Protein AF-A0A063BHC6-F1 (afdb_monomer_lite)

Structure (mmCIF, N/CA/C/O backbone):
data_AF-A0A063BHC6-F1
#
_entry.id   AF-A0A063BHC6-F1
#
loop_
_atom_site.group_PDB
_atom_site.id
_atom_site.type_symbol
_atom_site.label_atom_id
_atom_site.label_alt_id
_atom_site.label_comp_id
_atom_site.label_asym_id
_atom_site.label_entity_id
_atom_site.label_seq_id
_atom_site.pdbx_PDB_ins_code
_atom_site.Cartn_x
_atom_site.Cartn_y
_atom_site.Cartn_z
_atom_site.occupancy
_atom_site.B_iso_or_equiv
_atom_site.auth_seq_id
_atom_site.auth_comp_id
_atom_site.auth_asym_id
_atom_site.auth_atom_id
_atom_site.pdbx_PDB_model_num
ATOM 1 N N . MET A 1 1 ? -4.105 3.267 21.101 1.00 66.06 1 MET A N 1
ATOM 2 C CA . MET A 1 1 ? -4.344 4.598 20.502 1.00 66.06 1 MET A CA 1
ATOM 3 C C . MET A 1 1 ? -5.768 4.580 19.977 1.00 66.06 1 MET A C 1
ATOM 5 O O . MET A 1 1 ? -6.133 3.551 19.420 1.00 66.06 1 MET A O 1
ATOM 9 N N . PRO A 1 2 ? -6.587 5.612 20.229 1.00 85.50 2 PRO A N 1
ATOM 10 C CA . PRO A 1 2 ? -7.982 5.602 19.798 1.00 85.50 2 PRO A CA 1
ATOM 11 C C . PRO A 1 2 ? -8.083 5.550 18.269 1.00 85.50 2 PRO A C 1
ATOM 13 O O . PRO A 1 2 ? -7.236 6.109 17.567 1.00 85.50 2 PRO A O 1
ATOM 16 N N . ARG A 1 3 ? -9.119 4.875 17.765 1.00 93.19 3 ARG A N 1
ATOM 17 C CA . ARG A 1 3 ? -9.438 4.828 16.336 1.00 93.19 3 ARG A CA 1
ATOM 18 C C . ARG A 1 3 ? -9.801 6.244 15.842 1.00 93.19 3 ARG A C 1
ATOM 20 O O . ARG A 1 3 ? -10.621 6.899 16.487 1.00 93.19 3 ARG A O 1
ATOM 27 N N . PRO A 1 4 ? -9.226 6.736 14.727 1.00 95.25 4 PRO A N 1
ATOM 28 C CA . PRO A 1 4 ? -9.598 8.036 14.168 1.00 95.25 4 PRO A CA 1
ATOM 29 C C . PRO A 1 4 ? -11.058 8.078 13.696 1.00 95.25 4 PRO A C 1
ATOM 31 O O . PRO A 1 4 ? -11.616 7.064 13.263 1.00 95.25 4 PRO A O 1
ATOM 34 N N . ALA A 1 5 ? -11.668 9.267 13.730 1.00 96.06 5 ALA A N 1
ATOM 35 C CA . ALA A 1 5 ? -13.081 9.468 13.399 1.00 96.06 5 ALA A CA 1
ATOM 36 C C . ALA A 1 5 ? -13.429 9.047 11.961 1.00 96.06 5 ALA A C 1
ATOM 38 O O . ALA A 1 5 ? -14.542 8.601 11.691 1.00 96.06 5 ALA A O 1
ATOM 39 N N . GLU A 1 6 ? -12.479 9.141 11.035 1.00 95.75 6 GLU A N 1
ATOM 40 C CA . GLU A 1 6 ? -12.645 8.728 9.645 1.00 95.75 6 GLU A CA 1
ATOM 41 C C . GLU A 1 6 ? -12.930 7.227 9.532 1.00 95.75 6 GLU A C 1
ATOM 43 O O . GLU A 1 6 ? -13.783 6.828 8.743 1.00 95.75 6 GLU A O 1
ATOM 48 N N . TYR A 1 7 ? -12.274 6.394 10.346 1.00 96.50 7 TYR A N 1
ATOM 49 C CA . TYR A 1 7 ? -12.531 4.952 10.375 1.00 96.50 7 TYR A CA 1
ATOM 50 C C . TYR A 1 7 ? -13.864 4.635 11.060 1.00 96.50 7 TYR A C 1
ATOM 52 O O . TYR A 1 7 ? -14.614 3.796 10.569 1.00 96.50 7 TYR A O 1
ATOM 60 N N . GLU A 1 8 ? -14.204 5.348 12.139 1.00 96.25 8 GLU A N 1
ATOM 61 C CA . GLU A 1 8 ? -15.521 5.241 12.786 1.00 96.25 8 GLU A CA 1
ATOM 62 C C . GLU A 1 8 ? -16.663 5.576 11.818 1.00 96.25 8 GLU A C 1
ATOM 64 O O . GLU A 1 8 ? -17.681 4.886 11.768 1.00 96.25 8 GLU A O 1
ATOM 69 N N . ASN A 1 9 ? -16.493 6.607 10.992 1.00 95.69 9 ASN A N 1
ATOM 70 C CA . ASN A 1 9 ? -17.481 6.976 9.985 1.00 95.69 9 ASN A CA 1
ATOM 71 C C . ASN A 1 9 ? -17.637 5.890 8.912 1.00 95.69 9 ASN A C 1
ATOM 73 O O . ASN A 1 9 ? -18.765 5.593 8.522 1.00 95.69 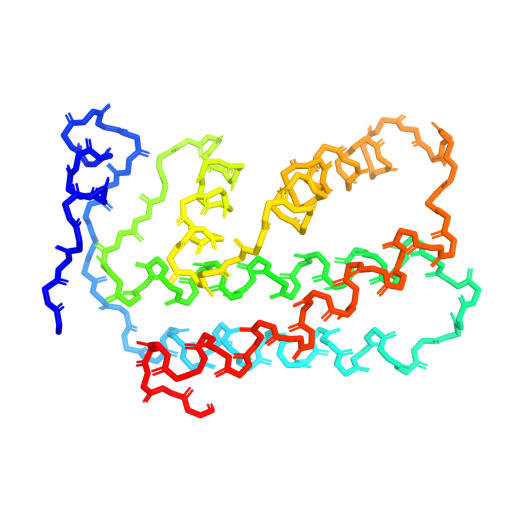9 ASN A O 1
ATOM 77 N N . LEU A 1 10 ? -16.541 5.249 8.489 1.00 95.38 10 LEU A N 1
ATOM 78 C CA . LEU A 1 10 ? -16.589 4.114 7.558 1.00 95.38 10 LEU A CA 1
ATOM 79 C C . LEU A 1 10 ? -17.258 2.873 8.166 1.00 95.38 10 LEU A C 1
ATOM 81 O O . LEU A 1 10 ? -17.909 2.120 7.444 1.00 95.38 10 LEU A O 1
ATOM 85 N N . ILE A 1 11 ? -17.157 2.671 9.482 1.00 95.25 11 ILE A N 1
ATOM 86 C CA . ILE A 1 11 ? -17.921 1.630 10.186 1.00 95.25 11 ILE A CA 1
ATOM 87 C C . ILE A 1 11 ? -19.416 1.979 10.194 1.00 95.25 11 ILE A C 1
ATOM 89 O O . ILE A 1 11 ? -20.250 1.135 9.862 1.00 95.25 11 ILE A O 1
ATOM 93 N N . LYS A 1 12 ? -19.776 3.229 10.517 1.00 95.06 12 LYS A N 1
ATOM 94 C CA . LYS A 1 12 ? -21.180 3.688 10.553 1.00 95.06 12 LYS A CA 1
ATOM 95 C C . LYS A 1 12 ? -21.880 3.535 9.205 1.00 9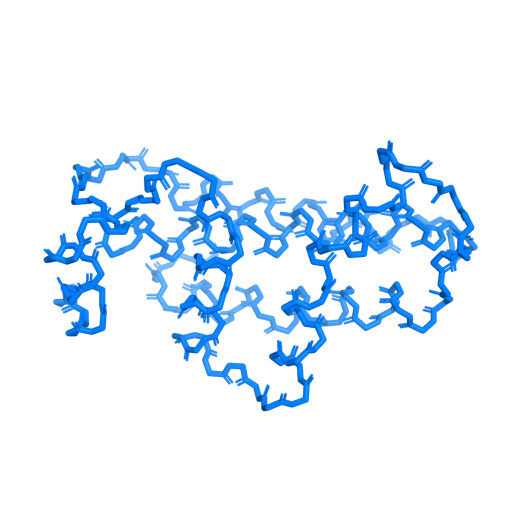5.06 12 LYS A C 1
ATOM 97 O O . LYS A 1 12 ? -23.043 3.138 9.163 1.00 95.06 12 LYS A O 1
ATOM 102 N N . THR A 1 13 ? -21.177 3.808 8.107 1.00 93.56 13 THR A N 1
ATOM 103 C CA . THR A 1 13 ? -21.699 3.624 6.742 1.00 93.56 13 THR A CA 1
ATOM 104 C C . THR A 1 13 ? -21.594 2.184 6.240 1.00 93.56 13 THR A C 1
ATOM 106 O O . THR A 1 13 ? -21.960 1.912 5.100 1.00 93.56 13 THR A O 1
ATOM 109 N N . LYS A 1 14 ? -21.144 1.248 7.090 1.00 92.62 14 LYS A N 1
ATOM 110 C CA . LYS A 1 14 ? -20.960 -0.180 6.791 1.00 92.62 14 LYS A CA 1
ATOM 111 C C . LYS A 1 14 ? -19.942 -0.464 5.683 1.00 92.62 14 LYS A C 1
ATOM 113 O O . LYS A 1 14 ? -19.938 -1.566 5.144 1.00 92.62 14 LYS A O 1
ATOM 118 N N . ALA A 1 15 ? -19.076 0.494 5.361 1.00 93.50 15 ALA A N 1
ATOM 119 C CA . ALA A 1 15 ? -17.982 0.279 4.424 1.00 93.50 15 ALA A CA 1
ATOM 120 C C . ALA A 1 15 ? -16.866 -0.563 5.066 1.00 93.50 15 ALA A C 1
ATOM 122 O O . ALA A 1 15 ? -16.313 -1.462 4.432 1.00 93.50 15 ALA A O 1
ATOM 123 N N . PHE A 1 16 ? -16.572 -0.299 6.343 1.00 96.00 16 PHE A N 1
ATOM 124 C CA . PHE A 1 16 ? -15.698 -1.113 7.189 1.00 96.00 16 PHE A CA 1
ATOM 125 C C . PHE A 1 16 ? -16.502 -1.816 8.283 1.00 96.00 16 PHE A C 1
ATOM 127 O O . PHE A 1 16 ? -17.657 -1.486 8.559 1.00 96.00 16 PHE A O 1
ATOM 134 N N . GLU A 1 17 ? -15.868 -2.776 8.942 1.00 95.50 17 GLU A N 1
ATOM 135 C CA . GLU A 1 17 ? -16.351 -3.354 10.188 1.00 95.50 17 GLU A CA 1
ATOM 136 C C . GLU A 1 17 ? -15.240 -3.422 11.225 1.00 95.50 17 GLU A C 1
ATOM 138 O O . GLU A 1 17 ? -14.074 -3.621 10.883 1.00 95.50 17 GLU A O 1
ATOM 143 N N . ALA A 1 18 ? -15.621 -3.239 12.489 1.00 95.75 18 ALA A N 1
ATOM 144 C CA . ALA A 1 18 ? -14.722 -3.441 13.611 1.00 95.75 18 ALA A CA 1
ATOM 145 C C . ALA A 1 18 ? -14.422 -4.934 13.776 1.00 95.75 18 ALA A C 1
ATOM 147 O O . ALA A 1 18 ? -15.315 -5.774 13.645 1.00 95.75 18 ALA A O 1
ATOM 148 N N . VAL A 1 19 ? -13.172 -5.252 14.088 1.00 95.00 19 VAL A N 1
ATOM 149 C CA . VAL A 1 19 ? -12.706 -6.621 14.321 1.00 95.00 19 VAL A CA 1
ATOM 150 C C . VAL A 1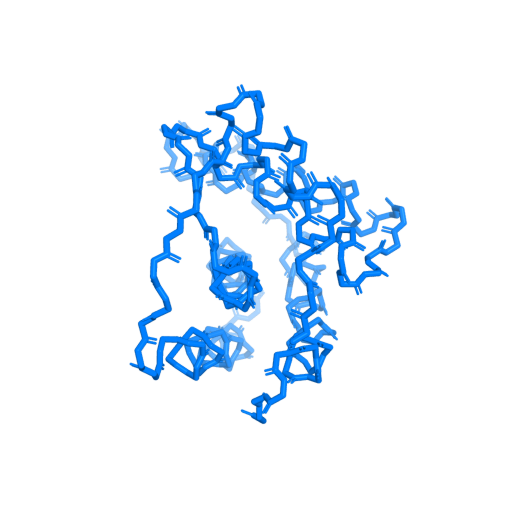 19 ? -11.865 -6.685 15.581 1.00 95.00 19 VAL A C 1
ATOM 152 O O . VAL A 1 19 ? -11.295 -5.684 15.997 1.00 95.00 19 VAL A O 1
ATOM 155 N N . ALA A 1 20 ? -11.789 -7.861 16.197 1.00 93.31 20 ALA A N 1
ATOM 156 C CA . ALA A 1 20 ? -10.837 -8.075 17.276 1.00 93.31 20 ALA A CA 1
ATOM 157 C C . ALA A 1 20 ? -9.403 -8.082 16.714 1.00 93.31 20 ALA A C 1
ATOM 159 O O . ALA A 1 20 ? -9.198 -8.625 15.623 1.00 93.31 20 ALA A O 1
ATOM 160 N N . PRO A 1 21 ? -8.420 -7.527 17.444 1.00 89.88 21 PRO A N 1
ATOM 161 C CA . PRO A 1 21 ? -7.026 -7.610 17.042 1.00 89.88 21 PRO A CA 1
ATOM 162 C C . PRO A 1 21 ? -6.557 -9.068 17.029 1.00 89.88 21 PRO A C 1
ATOM 164 O O . PRO A 1 21 ? -6.868 -9.858 17.924 1.00 89.88 21 PRO A O 1
ATOM 167 N N . THR A 1 22 ? -5.762 -9.410 16.025 1.00 95.31 22 THR A N 1
ATOM 168 C CA . THR A 1 22 ? -5.134 -10.713 15.843 1.00 95.31 22 THR A CA 1
ATOM 169 C C . THR A 1 22 ? -3.679 -10.638 16.314 1.00 95.31 22 THR A C 1
ATOM 171 O O . THR A 1 22 ? -2.871 -9.910 15.724 1.00 95.31 22 THR A O 1
ATOM 174 N N . PRO A 1 23 ? -3.291 -11.386 17.366 1.00 94.88 23 PRO A N 1
ATOM 175 C CA . PRO A 1 23 ? -1.925 -11.363 17.878 1.00 94.88 23 PRO A CA 1
ATOM 176 C C . PRO A 1 23 ? -0.887 -11.645 16.784 1.00 94.88 23 PRO A C 1
ATOM 178 O O . PRO A 1 23 ? -0.959 -12.649 16.082 1.00 94.88 23 PRO A O 1
ATOM 181 N N . GLY A 1 24 ? 0.087 -10.743 16.636 1.00 96.38 24 GLY A N 1
ATOM 182 C CA . GLY A 1 24 ? 1.180 -10.877 15.668 1.00 96.38 24 GLY A CA 1
ATOM 183 C C . GLY A 1 24 ? 0.838 -10.515 14.216 1.00 96.38 24 GLY A C 1
ATOM 184 O O . GLY A 1 24 ? 1.757 -10.458 13.399 1.00 96.38 24 GLY A O 1
ATOM 185 N N . ALA A 1 25 ? -0.421 -10.211 13.879 1.00 97.25 25 ALA A N 1
ATOM 186 C CA . ALA A 1 25 ? -0.817 -9.922 12.497 1.00 97.25 25 ALA A CA 1
ATOM 187 C C . ALA A 1 25 ? -0.109 -8.687 11.916 1.00 97.25 25 ALA A C 1
ATOM 189 O O . ALA A 1 25 ? 0.423 -8.759 10.811 1.00 97.25 25 ALA A O 1
ATOM 190 N N . ILE A 1 26 ? -0.008 -7.591 12.680 1.00 98.00 26 ILE A N 1
ATOM 191 C CA . ILE A 1 26 ? 0.718 -6.372 12.269 1.00 98.00 26 ILE A CA 1
ATOM 192 C C . ILE A 1 26 ? 2.165 -6.701 11.876 1.00 98.00 26 ILE A C 1
ATOM 194 O O . ILE A 1 26 ? 2.609 -6.332 10.791 1.00 98.00 26 ILE A O 1
ATOM 198 N N . ALA A 1 27 ? 2.886 -7.431 12.732 1.00 98.25 27 ALA A N 1
ATOM 199 C CA . ALA A 1 27 ? 4.271 -7.817 12.474 1.00 98.25 27 ALA A CA 1
ATOM 200 C C . ALA A 1 27 ? 4.396 -8.756 11.264 1.00 98.25 27 ALA A C 1
ATOM 202 O O . ALA A 1 27 ? 5.340 -8.636 10.488 1.00 98.25 27 ALA A O 1
ATOM 203 N N . GLY A 1 28 ? 3.439 -9.671 11.080 1.00 98.44 28 GLY A N 1
ATOM 204 C CA . GLY A 1 28 ? 3.377 -10.534 9.901 1.00 98.44 28 GLY A CA 1
ATOM 205 C C . GLY A 1 28 ? 3.195 -9.739 8.607 1.00 98.44 28 GLY A C 1
ATOM 206 O O . GLY A 1 28 ? 3.943 -9.938 7.654 1.00 98.44 28 GLY A O 1
ATOM 207 N N . PHE A 1 29 ? 2.259 -8.789 8.585 1.00 98.56 29 PHE A N 1
ATOM 208 C CA . PHE A 1 29 ? 2.025 -7.934 7.422 1.00 98.56 29 PHE A CA 1
ATOM 209 C C . PHE A 1 29 ? 3.233 -7.052 7.090 1.00 98.56 29 PHE A C 1
ATOM 211 O O . PHE A 1 29 ? 3.641 -6.990 5.934 1.00 98.56 29 PHE A O 1
ATOM 218 N N . LEU A 1 30 ? 3.848 -6.404 8.082 1.00 98.69 30 LEU A N 1
ATOM 219 C CA . LEU A 1 30 ? 5.018 -5.551 7.841 1.00 98.69 30 LEU A CA 1
ATOM 220 C C . LEU A 1 30 ? 6.242 -6.353 7.383 1.00 98.69 30 LEU A C 1
ATOM 222 O O . LEU A 1 30 ? 6.962 -5.900 6.498 1.00 98.69 30 LEU A O 1
ATOM 226 N N . ARG A 1 31 ? 6.430 -7.573 7.900 1.00 98.69 31 ARG A N 1
ATOM 227 C CA . ARG A 1 31 ? 7.458 -8.493 7.396 1.00 98.69 31 ARG A CA 1
ATOM 228 C C . ARG A 1 31 ? 7.211 -8.869 5.940 1.00 98.69 31 ARG A C 1
ATOM 230 O O . ARG A 1 31 ? 8.110 -8.724 5.126 1.00 98.69 31 ARG A O 1
ATOM 237 N N . ASN A 1 32 ? 5.981 -9.252 5.594 1.00 98.75 32 ASN A N 1
ATOM 238 C CA . ASN A 1 32 ? 5.634 -9.540 4.204 1.00 98.75 32 ASN A CA 1
ATOM 239 C C . ASN A 1 32 ? 5.881 -8.320 3.303 1.00 98.75 32 ASN A C 1
ATOM 241 O O . ASN A 1 32 ? 6.356 -8.477 2.185 1.00 98.75 32 ASN A O 1
ATOM 245 N N . ALA A 1 33 ? 5.565 -7.105 3.767 1.00 98.81 33 ALA A N 1
ATOM 246 C CA . ALA A 1 33 ? 5.843 -5.876 3.026 1.00 98.81 33 ALA A CA 1
ATOM 247 C C . ALA A 1 33 ? 7.345 -5.701 2.744 1.00 98.81 33 ALA A C 1
ATOM 249 O O . ALA A 1 33 ? 7.711 -5.371 1.616 1.00 98.81 33 ALA A O 1
ATOM 250 N N . ALA A 1 34 ? 8.193 -5.959 3.745 1.00 98.75 34 ALA A N 1
ATOM 251 C CA . ALA A 1 34 ? 9.646 -5.929 3.608 1.00 98.75 34 ALA A CA 1
ATOM 252 C C . ALA A 1 34 ? 10.152 -7.004 2.632 1.00 98.75 34 ALA A C 1
ATOM 254 O O . ALA A 1 34 ? 10.946 -6.694 1.747 1.00 98.75 34 ALA A O 1
ATOM 255 N N . ASP A 1 35 ? 9.639 -8.233 2.722 1.00 98.75 35 ASP A N 1
ATOM 256 C CA . ASP A 1 35 ? 10.014 -9.330 1.822 1.00 98.75 35 ASP A CA 1
ATOM 257 C C . ASP A 1 35 ? 9.603 -9.031 0.369 1.00 98.75 35 ASP A C 1
ATOM 259 O O . ASP A 1 35 ? 10.379 -9.257 -0.564 1.00 98.75 35 ASP A O 1
ATOM 263 N N . TYR A 1 36 ? 8.410 -8.458 0.157 1.00 98.81 36 TYR A N 1
ATOM 264 C CA . TYR A 1 36 ? 7.974 -7.983 -1.160 1.00 98.81 36 TYR A CA 1
ATOM 265 C C . TYR A 1 36 ? 8.889 -6.884 -1.707 1.00 98.81 36 TYR A C 1
ATOM 267 O O . TYR A 1 36 ? 9.209 -6.909 -2.897 1.00 98.81 36 TYR A O 1
ATOM 275 N N . GLN A 1 37 ? 9.300 -5.933 -0.863 1.00 98.75 37 GLN A N 1
ATOM 276 C CA . GLN A 1 37 ? 10.218 -4.866 -1.255 1.00 98.75 37 GLN A CA 1
ATOM 277 C C . GLN A 1 37 ? 11.579 -5.435 -1.663 1.00 98.75 37 GLN A C 1
ATOM 279 O O . GLN A 1 37 ? 12.018 -5.182 -2.782 1.00 98.75 37 GLN A O 1
ATOM 284 N N . ALA A 1 38 ? 12.201 -6.241 -0.799 1.00 98.75 38 ALA A N 1
ATOM 285 C CA . ALA A 1 38 ? 13.507 -6.843 -1.053 1.00 98.75 38 ALA A CA 1
ATOM 286 C C . ALA A 1 38 ? 13.489 -7.678 -2.342 1.00 98.75 38 ALA A C 1
ATOM 288 O O . ALA A 1 38 ? 14.327 -7.502 -3.223 1.00 98.75 38 ALA A O 1
ATOM 289 N N . THR A 1 39 ? 12.453 -8.503 -2.520 1.00 98.69 39 THR A N 1
ATOM 290 C CA . THR A 1 39 ? 12.288 -9.297 -3.745 1.00 98.69 39 THR A CA 1
ATOM 291 C C . THR A 1 39 ? 12.163 -8.403 -4.983 1.00 98.69 39 THR A C 1
ATOM 293 O O . THR A 1 39 ? 12.733 -8.709 -6.027 1.00 98.69 39 THR A O 1
ATOM 296 N N . ALA A 1 40 ? 11.417 -7.297 -4.903 1.00 98.50 40 ALA A N 1
ATOM 297 C CA . ALA A 1 40 ? 11.259 -6.374 -6.025 1.00 98.50 40 ALA A CA 1
ATOM 298 C C . ALA A 1 40 ? 12.564 -5.639 -6.380 1.00 98.50 40 ALA A C 1
ATOM 300 O O . ALA A 1 40 ? 12.795 -5.371 -7.558 1.00 98.50 40 ALA A O 1
ATOM 301 N N . GLU A 1 41 ? 13.398 -5.328 -5.386 1.00 98.44 41 GLU A N 1
ATOM 302 C CA . GLU A 1 41 ? 14.707 -4.682 -5.556 1.00 98.44 41 GLU A CA 1
ATOM 303 C C . GLU A 1 41 ? 15.747 -5.611 -6.204 1.00 98.44 41 GLU A C 1
ATOM 305 O O . GLU A 1 41 ? 16.595 -5.142 -6.962 1.00 98.44 41 GLU A O 1
ATOM 310 N N . GLU A 1 42 ? 15.664 -6.920 -5.953 1.00 98.31 42 GLU A N 1
ATOM 311 C CA . GLU A 1 42 ? 16.594 -7.925 -6.492 1.00 98.31 42 GLU A CA 1
ATOM 312 C C . GLU A 1 42 ? 16.265 -8.386 -7.921 1.00 98.31 42 GLU A C 1
ATOM 314 O O . GLU A 1 42 ? 17.102 -8.995 -8.596 1.00 98.31 42 GLU A O 1
ATOM 319 N N . LEU A 1 43 ? 15.047 -8.131 -8.405 1.00 97.75 43 LEU A N 1
ATOM 320 C CA . LEU A 1 43 ? 14.652 -8.536 -9.750 1.00 97.75 43 LEU A CA 1
ATOM 321 C C . LEU A 1 43 ? 15.440 -7.796 -10.837 1.00 97.75 43 LEU A C 1
ATOM 323 O O . LEU A 1 43 ? 15.784 -6.623 -10.717 1.00 97.75 43 LEU A O 1
ATOM 327 N N . ASP A 1 44 ? 15.613 -8.477 -11.975 1.00 97.62 44 ASP A N 1
ATOM 328 C CA . ASP A 1 44 ? 16.054 -7.848 -13.221 1.00 97.62 44 ASP A CA 1
ATOM 329 C C . ASP A 1 44 ? 15.211 -6.580 -13.498 1.00 97.62 44 ASP A C 1
ATOM 331 O O . ASP A 1 44 ? 13.987 -6.698 -13.662 1.00 97.62 44 ASP A O 1
ATOM 335 N N . PRO A 1 45 ? 15.835 -5.385 -13.598 1.00 95.12 45 PRO A N 1
ATOM 336 C CA . PRO A 1 45 ? 15.129 -4.115 -13.765 1.00 95.12 45 PRO A CA 1
ATOM 337 C C . PRO A 1 45 ? 14.237 -4.030 -15.006 1.00 95.12 45 PRO A C 1
ATOM 339 O O . PRO A 1 45 ? 13.387 -3.144 -15.073 1.00 95.12 45 PRO A O 1
ATOM 342 N N . SER A 1 46 ? 14.407 -4.917 -15.992 1.00 96.81 46 SER A N 1
ATOM 343 C CA . SER A 1 46 ? 13.539 -5.002 -17.173 1.00 96.81 46 SER A CA 1
ATOM 344 C C . SER A 1 46 ? 12.172 -5.647 -16.890 1.00 96.81 46 SER A C 1
ATOM 346 O O . SER A 1 46 ? 11.240 -5.511 -17.687 1.00 96.81 46 SER A O 1
ATOM 348 N N . ARG A 1 47 ? 11.998 -6.309 -15.736 1.00 97.31 47 ARG A N 1
ATOM 349 C CA . ARG A 1 47 ? 10.763 -7.001 -15.323 1.00 97.31 47 ARG A CA 1
ATOM 350 C C . ARG A 1 47 ? 9.743 -6.046 -14.697 1.00 97.31 47 ARG A C 1
ATOM 352 O O . ARG A 1 47 ? 9.258 -6.265 -13.587 1.00 97.31 47 ARG A O 1
ATOM 359 N N . HIS A 1 48 ? 9.401 -4.973 -15.413 1.00 97.31 48 HIS A N 1
ATOM 360 C CA . HIS A 1 48 ? 8.601 -3.860 -14.882 1.00 97.31 48 HIS A CA 1
ATOM 361 C C . HIS A 1 48 ? 7.264 -4.299 -14.267 1.00 97.31 48 HIS A C 1
ATOM 363 O O . HIS A 1 48 ? 6.902 -3.827 -13.193 1.00 97.31 48 HIS A O 1
ATOM 369 N N . MET A 1 49 ? 6.532 -5.212 -14.915 1.00 96.06 49 MET A N 1
ATOM 370 C CA . MET A 1 49 ? 5.240 -5.683 -14.400 1.00 96.06 49 MET A CA 1
ATOM 371 C C . MET A 1 49 ? 5.396 -6.448 -13.078 1.00 96.06 49 MET A C 1
ATOM 373 O O . MET A 1 49 ? 4.588 -6.278 -12.166 1.00 96.06 49 MET A O 1
ATOM 377 N N . GLN A 1 50 ? 6.437 -7.272 -12.951 1.00 97.44 50 GLN A N 1
ATOM 378 C CA . GLN A 1 50 ? 6.710 -8.037 -11.737 1.00 97.44 50 GLN A CA 1
ATOM 379 C C . GLN A 1 50 ? 7.152 -7.112 -10.603 1.00 97.44 50 GLN A C 1
ATOM 381 O O . GLN A 1 50 ? 6.586 -7.199 -9.518 1.00 97.44 50 GLN A O 1
ATOM 386 N N . ILE A 1 51 ? 8.069 -6.177 -10.873 1.00 98.56 51 ILE A N 1
ATOM 387 C CA . ILE A 1 51 ? 8.506 -5.163 -9.900 1.00 98.56 51 ILE A CA 1
ATOM 388 C C . ILE A 1 51 ? 7.304 -4.349 -9.409 1.00 98.56 51 ILE A C 1
ATOM 390 O O . ILE A 1 51 ? 7.081 -4.231 -8.206 1.00 98.56 51 ILE A O 1
ATOM 394 N N . PHE A 1 52 ? 6.476 -3.849 -10.332 1.00 98.44 52 PHE A N 1
ATOM 395 C CA . PHE A 1 52 ? 5.269 -3.097 -9.993 1.00 98.44 52 PHE A CA 1
ATOM 396 C C . PHE A 1 52 ? 4.291 -3.919 -9.152 1.00 98.44 52 PHE A C 1
ATOM 398 O O . PHE A 1 52 ? 3.760 -3.417 -8.166 1.00 98.44 52 PHE A O 1
ATOM 405 N N . THR A 1 53 ? 4.056 -5.179 -9.525 1.00 97.88 53 THR A N 1
ATOM 406 C CA . THR A 1 53 ? 3.118 -6.055 -8.811 1.00 97.88 53 THR A CA 1
ATOM 407 C C . THR A 1 53 ? 3.613 -6.360 -7.405 1.00 97.88 53 THR A C 1
ATOM 409 O O . THR A 1 53 ? 2.842 -6.215 -6.464 1.00 97.88 53 THR A O 1
ATOM 412 N N . LEU A 1 54 ? 4.887 -6.721 -7.238 1.00 98.56 54 LEU A N 1
ATOM 413 C CA . LEU A 1 54 ? 5.471 -6.982 -5.921 1.00 98.56 54 LEU A CA 1
ATOM 414 C C . LEU A 1 54 ? 5.421 -5.733 -5.039 1.00 98.56 54 LEU A C 1
ATOM 416 O O . LEU A 1 54 ? 4.943 -5.806 -3.911 1.00 98.56 54 LEU A O 1
ATOM 420 N N . ALA A 1 55 ? 5.808 -4.572 -5.573 1.00 98.62 55 ALA A N 1
ATOM 421 C CA . ALA A 1 55 ? 5.728 -3.314 -4.840 1.00 98.62 55 ALA A CA 1
ATOM 422 C C . ALA A 1 55 ? 4.282 -2.950 -4.453 1.00 98.62 55 ALA A C 1
ATOM 424 O O . ALA A 1 55 ? 4.018 -2.486 -3.343 1.00 98.62 55 ALA A O 1
ATOM 425 N N . TYR A 1 56 ? 3.322 -3.196 -5.348 1.00 98.38 56 TYR A N 1
ATOM 426 C CA . TYR A 1 56 ? 1.901 -2.995 -5.084 1.00 98.38 56 TYR A CA 1
ATOM 427 C C . TYR A 1 56 ? 1.362 -3.930 -3.992 1.00 98.38 56 TYR A C 1
ATOM 429 O O . TYR A 1 56 ? 0.645 -3.480 -3.094 1.00 98.38 56 TYR A O 1
ATOM 437 N N . GLU A 1 57 ? 1.698 -5.221 -4.044 1.00 98.31 57 GLU A N 1
ATOM 438 C CA . GLU A 1 57 ? 1.286 -6.178 -3.016 1.00 98.31 57 GLU A CA 1
ATOM 439 C C . GLU A 1 57 ? 1.951 -5.861 -1.671 1.00 98.31 57 GLU A C 1
ATOM 441 O O . GLU A 1 57 ? 1.259 -5.870 -0.655 1.00 98.31 57 GLU A O 1
ATOM 446 N N . GLY A 1 58 ? 3.232 -5.475 -1.658 1.00 98.62 58 GLY A N 1
ATOM 447 C CA . GLY A 1 58 ? 3.933 -5.011 -0.459 1.00 98.62 58 GLY A CA 1
ATOM 448 C C . GLY A 1 58 ? 3.287 -3.769 0.159 1.00 98.62 58 GLY A C 1
ATOM 449 O O . GLY A 1 58 ? 3.030 -3.735 1.362 1.00 98.62 58 GLY A O 1
ATOM 450 N N . TYR A 1 59 ? 2.901 -2.784 -0.659 1.00 98.62 59 TYR A N 1
ATOM 451 C CA . TYR A 1 59 ? 2.148 -1.627 -0.166 1.00 98.62 59 TYR A CA 1
ATOM 452 C C . TYR A 1 59 ? 0.781 -2.033 0.390 1.00 98.62 59 TYR A C 1
ATOM 454 O O . TYR A 1 59 ? 0.313 -1.488 1.387 1.00 98.62 59 TYR A O 1
ATOM 462 N N . PHE A 1 60 ? 0.126 -3.027 -0.207 1.00 98.06 60 PHE A N 1
ATOM 463 C CA . PHE A 1 60 ? -1.124 -3.525 0.346 1.00 98.06 60 PHE A CA 1
ATOM 464 C C . PHE A 1 60 ? -0.936 -4.278 1.671 1.00 98.06 60 PHE A C 1
ATOM 466 O O . PHE A 1 60 ? -1.815 -4.203 2.524 1.00 98.06 60 PHE A O 1
ATOM 473 N N . GLN A 1 61 ? 0.207 -4.927 1.909 1.00 98.56 61 GLN A N 1
ATOM 474 C CA . GLN A 1 61 ? 0.522 -5.458 3.240 1.00 98.56 61 GLN A CA 1
ATOM 475 C C . GLN A 1 61 ? 0.629 -4.330 4.282 1.00 98.56 61 GLN A C 1
ATOM 477 O O . GLN A 1 61 ? 0.078 -4.458 5.373 1.00 98.56 61 GLN A O 1
ATOM 482 N N . ILE A 1 62 ? 1.233 -3.185 3.931 1.00 98.62 62 ILE A N 1
ATOM 483 C CA . ILE A 1 62 ? 1.209 -1.981 4.784 1.00 98.62 62 ILE A CA 1
ATOM 484 C C . ILE A 1 62 ? -0.233 -1.554 5.083 1.00 98.62 62 ILE A C 1
ATOM 486 O O . ILE A 1 62 ? -0.566 -1.271 6.234 1.00 98.62 62 ILE A O 1
ATOM 490 N N . VAL A 1 63 ? -1.104 -1.537 4.068 1.00 98.25 63 VAL A N 1
ATOM 491 C CA . VAL A 1 63 ? -2.529 -1.219 4.251 1.00 98.25 63 VAL A CA 1
ATOM 492 C C . VAL A 1 63 ? -3.161 -2.140 5.290 1.00 98.25 63 VAL A C 1
ATOM 494 O O . VAL A 1 63 ? -3.777 -1.647 6.232 1.00 98.25 63 VAL A O 1
ATOM 497 N N . GLN A 1 64 ? -2.942 -3.451 5.184 1.00 97.88 64 GLN A N 1
ATOM 498 C CA . GLN A 1 64 ? -3.477 -4.415 6.146 1.00 97.88 64 GLN A CA 1
ATOM 499 C C . GLN A 1 64 ? -2.935 -4.198 7.563 1.00 97.88 64 GLN A C 1
ATOM 501 O O . GLN A 1 64 ? -3.711 -4.219 8.514 1.00 97.88 64 GLN A O 1
ATOM 506 N N . ALA A 1 65 ? -1.643 -3.899 7.719 1.00 98.06 65 ALA A N 1
ATOM 507 C CA . ALA A 1 65 ? -1.054 -3.594 9.024 1.00 98.06 65 ALA A CA 1
ATOM 508 C C . ALA A 1 65 ? -1.705 -2.370 9.697 1.00 98.06 65 ALA A C 1
ATOM 510 O O . ALA A 1 65 ? -1.926 -2.364 10.909 1.00 98.06 65 ALA A O 1
ATOM 511 N N . VAL A 1 66 ? -2.040 -1.335 8.921 1.00 97.81 66 VAL A N 1
ATOM 512 C CA . VAL A 1 66 ? -2.699 -0.129 9.447 1.00 97.81 66 VAL A CA 1
ATOM 513 C C . VAL A 1 66 ? -4.175 -0.380 9.763 1.00 97.81 66 VAL A C 1
ATOM 515 O O . VAL A 1 66 ? -4.668 0.110 10.778 1.00 97.81 66 VAL A O 1
ATOM 518 N N . LEU A 1 67 ? -4.885 -1.155 8.941 1.00 97.38 67 LEU A N 1
ATOM 519 C CA . LEU A 1 67 ? -6.259 -1.559 9.253 1.00 97.38 67 LEU A CA 1
ATOM 520 C C . LEU A 1 67 ? -6.314 -2.382 10.549 1.00 97.38 67 LEU A C 1
ATOM 522 O O . LEU A 1 67 ? -7.133 -2.092 11.419 1.00 97.38 67 LEU A O 1
ATOM 526 N N . GLU A 1 68 ? -5.377 -3.317 10.720 1.00 97.12 68 GLU A N 1
ATOM 527 C CA . GLU A 1 68 ? -5.216 -4.121 11.933 1.00 97.12 68 GLU A CA 1
ATOM 528 C C . GLU A 1 68 ? -4.914 -3.245 13.159 1.00 97.12 68 GLU A C 1
ATOM 530 O O . GLU A 1 68 ? -5.528 -3.399 14.212 1.00 97.12 68 GLU A O 1
ATOM 535 N N . ARG A 1 69 ? -4.035 -2.242 13.012 1.00 96.50 69 ARG A N 1
ATOM 536 C CA . ARG A 1 69 ? -3.730 -1.258 14.066 1.00 96.50 69 ARG A CA 1
ATOM 537 C C . ARG A 1 69 ? -4.964 -0.501 14.555 1.00 96.50 69 ARG A C 1
ATOM 539 O O . ARG A 1 69 ? -5.009 -0.111 15.726 1.00 96.50 69 ARG A O 1
ATOM 546 N N . TYR A 1 70 ? -5.917 -0.265 13.661 1.00 96.94 70 TYR A N 1
ATOM 547 C CA . TYR A 1 70 ? -7.178 0.402 13.959 1.00 96.94 70 TYR A CA 1
ATOM 548 C C . TYR A 1 70 ? -8.344 -0.568 14.157 1.00 96.94 70 TYR A C 1
ATOM 550 O O . TYR A 1 70 ? -9.481 -0.109 14.290 1.00 96.94 70 TYR A O 1
ATOM 558 N N . GLU A 1 71 ? -8.074 -1.875 14.236 1.00 96.44 71 GLU A N 1
ATOM 559 C CA . GLU A 1 71 ? -9.060 -2.914 14.536 1.00 96.44 71 GLU A CA 1
ATOM 560 C C . GLU A 1 71 ? -10.259 -2.857 13.581 1.00 96.44 71 GLU A C 1
ATOM 562 O O . GLU A 1 71 ? -11.421 -2.867 13.998 1.00 96.44 71 GLU A O 1
ATOM 567 N N . VAL A 1 72 ? -9.977 -2.716 12.283 1.00 96.06 72 VAL A N 1
ATOM 568 C CA . VAL A 1 72 ? -10.989 -2.689 11.223 1.00 96.06 72 VAL A CA 1
ATOM 569 C C . VAL A 1 72 ? -10.618 -3.588 10.055 1.00 96.06 72 VAL A C 1
ATOM 571 O O . VAL A 1 72 ? -9.449 -3.827 9.781 1.00 96.06 72 VAL A O 1
ATOM 574 N N . ARG A 1 73 ? -11.626 -4.022 9.298 1.00 94.56 73 ARG A N 1
ATOM 575 C CA . ARG A 1 73 ? -11.447 -4.601 7.961 1.00 94.56 73 ARG A CA 1
ATOM 576 C C . ARG A 1 73 ? -12.474 -4.042 6.984 1.00 94.56 73 ARG A C 1
ATOM 578 O O . ARG A 1 73 ? -13.514 -3.519 7.385 1.00 94.56 73 ARG A O 1
ATOM 585 N N . THR A 1 74 ? -12.190 -4.162 5.693 1.00 92.62 74 THR A N 1
ATOM 586 C CA . THR A 1 74 ? -13.146 -3.795 4.642 1.00 92.62 74 THR A CA 1
ATOM 587 C C . THR A 1 74 ? -14.259 -4.825 4.513 1.00 92.62 74 THR A C 1
ATOM 589 O O . THR A 1 74 ? -13.981 -6.022 4.586 1.00 92.62 74 THR A O 1
ATOM 592 N N . LYS A 1 75 ? -15.483 -4.378 4.219 1.00 87.38 75 LYS A N 1
ATOM 593 C CA . LYS A 1 75 ? -16.533 -5.250 3.675 1.00 87.38 75 LYS A CA 1
ATOM 594 C C . LYS A 1 75 ? -16.444 -5.330 2.147 1.00 87.38 75 LYS A C 1
ATOM 596 O O . LYS A 1 75 ? -16.034 -4.366 1.503 1.00 87.38 75 LYS A O 1
ATOM 601 N N . ASP A 1 76 ? -16.832 -6.476 1.587 1.00 76.38 76 ASP A N 1
ATOM 602 C CA . ASP A 1 76 ? -16.920 -6.742 0.142 1.00 76.38 76 ASP A CA 1
ATOM 603 C C . ASP A 1 76 ? -15.645 -6.355 -0.651 1.00 76.38 76 ASP A C 1
ATOM 605 O O . ASP A 1 76 ? -14.518 -6.527 -0.180 1.00 76.38 76 ASP A O 1
ATOM 609 N N . ALA A 1 77 ? -15.799 -5.839 -1.878 1.00 66.12 77 ALA A N 1
ATOM 610 C CA . ALA A 1 77 ? -14.712 -5.369 -2.741 1.00 66.12 77 ALA A CA 1
ATOM 611 C C . ALA A 1 77 ? -14.176 -3.983 -2.309 1.00 66.12 77 ALA A C 1
ATOM 613 O O . ALA A 1 77 ? -14.190 -3.020 -3.073 1.00 66.12 77 ALA A O 1
ATOM 614 N N . GLY A 1 78 ? -13.692 -3.871 -1.069 1.00 86.56 78 GLY A N 1
ATOM 615 C CA . GLY A 1 78 ? -13.270 -2.604 -0.457 1.00 86.56 78 GLY A CA 1
ATOM 616 C C . GLY A 1 78 ? -11.783 -2.249 -0.591 1.00 86.56 78 GLY A C 1
ATOM 617 O O . GLY A 1 78 ? -11.345 -1.261 -0.000 1.00 86.56 78 GLY A O 1
ATOM 618 N N . ARG A 1 79 ? -10.982 -3.014 -1.349 1.00 89.81 79 ARG A N 1
ATOM 619 C CA . ARG A 1 79 ? -9.513 -2.840 -1.418 1.00 89.81 79 ARG A CA 1
ATOM 620 C C . ARG A 1 79 ? -9.093 -1.416 -1.792 1.00 89.81 79 ARG A C 1
ATOM 622 O O . ARG A 1 79 ? -8.221 -0.859 -1.133 1.00 89.81 79 ARG A O 1
ATOM 629 N N . ASN A 1 80 ? -9.730 -0.807 -2.795 1.00 91.38 80 ASN A N 1
ATOM 630 C CA . ASN A 1 80 ? -9.391 0.558 -3.212 1.00 91.38 80 ASN A CA 1
ATOM 631 C C . ASN A 1 80 ? -9.731 1.598 -2.126 1.00 91.38 80 ASN A C 1
ATOM 633 O O . ASN A 1 80 ? -8.946 2.505 -1.863 1.00 91.38 80 ASN A O 1
ATOM 637 N N . LEU A 1 81 ? -10.860 1.425 -1.432 1.00 94.00 81 LEU A N 1
ATOM 638 C CA . LEU A 1 81 ? -11.248 2.285 -0.312 1.00 94.00 81 LEU A CA 1
ATOM 639 C C . LEU A 1 81 ? -10.257 2.179 0.856 1.00 94.00 81 LEU A C 1
ATOM 641 O O . LEU A 1 81 ? -9.857 3.197 1.418 1.00 94.00 81 LEU A O 1
ATOM 645 N N . ALA A 1 82 ? -9.837 0.962 1.208 1.00 96.00 82 ALA A N 1
ATOM 646 C CA . ALA A 1 82 ? -8.811 0.743 2.225 1.00 96.00 82 ALA A CA 1
ATOM 647 C C . ALA A 1 82 ? -7.484 1.400 1.863 1.00 96.00 82 ALA A C 1
ATOM 649 O O . ALA A 1 82 ? -6.900 2.086 2.700 1.00 96.00 82 ALA A O 1
ATOM 650 N N . ILE A 1 83 ? -7.049 1.235 0.612 1.00 96.50 83 ILE A N 1
ATOM 651 C CA . ILE A 1 83 ? -5.848 1.882 0.088 1.00 96.50 83 ILE A CA 1
ATOM 652 C C . ILE A 1 83 ? -5.946 3.397 0.283 1.00 96.50 83 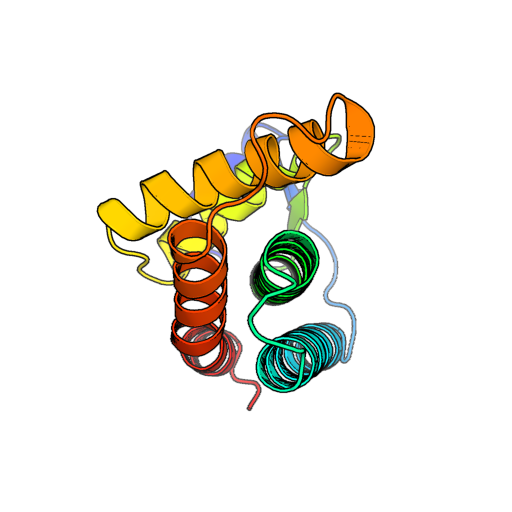ILE A C 1
ATOM 654 O O . ILE A 1 83 ? -5.102 3.965 0.964 1.00 96.50 83 ILE A O 1
ATOM 658 N N . GLN A 1 84 ? -7.010 4.038 -0.208 1.00 95.62 84 GLN A N 1
ATOM 659 C CA . GLN A 1 84 ? -7.197 5.485 -0.065 1.00 95.62 84 GLN A CA 1
ATOM 660 C C . GLN A 1 84 ? -7.190 5.925 1.405 1.00 95.62 84 GLN A C 1
ATOM 662 O O . GLN A 1 84 ? -6.465 6.846 1.785 1.00 95.62 84 GLN A O 1
ATOM 667 N N . ARG A 1 85 ? -7.959 5.249 2.266 1.00 96.56 85 ARG A N 1
ATOM 668 C CA . ARG A 1 85 ? -8.069 5.624 3.680 1.00 96.56 85 ARG A CA 1
ATOM 669 C C . ARG A 1 85 ? -6.730 5.510 4.409 1.00 96.56 85 ARG A C 1
ATOM 671 O O . ARG A 1 85 ? -6.358 6.429 5.145 1.00 96.56 85 ARG A O 1
ATOM 678 N N . VAL A 1 86 ? -6.004 4.415 4.197 1.00 97.50 86 VAL A N 1
ATOM 679 C CA . VAL A 1 86 ? -4.696 4.209 4.823 1.00 97.50 86 VAL A CA 1
ATOM 680 C C . VAL A 1 86 ? -3.646 5.151 4.240 1.00 97.50 86 VAL A C 1
ATOM 682 O O . VAL A 1 86 ? -2.879 5.721 5.011 1.00 97.50 86 VAL A O 1
ATOM 685 N N . SER A 1 87 ? -3.639 5.406 2.928 1.00 97.69 87 SER A N 1
ATOM 686 C CA . SER A 1 87 ? -2.721 6.379 2.320 1.00 97.69 87 SER A CA 1
ATOM 687 C C . SER A 1 87 ? -2.839 7.753 2.985 1.00 97.69 87 SER A C 1
ATOM 689 O O . SER A 1 87 ? -1.829 8.377 3.302 1.00 97.69 87 SER A O 1
ATOM 691 N N . THR A 1 88 ? -4.054 8.208 3.297 1.00 96.38 88 THR A N 1
ATOM 692 C CA . THR A 1 88 ? -4.227 9.451 4.061 1.00 96.38 88 THR A CA 1
ATOM 693 C C . THR A 1 88 ? -3.702 9.334 5.499 1.00 96.38 88 THR A C 1
ATOM 695 O O . THR A 1 88 ? -3.076 10.271 5.984 1.00 96.38 88 THR A O 1
ATOM 698 N N . SER A 1 89 ? -3.906 8.204 6.188 1.00 96.62 89 SER A N 1
ATOM 699 C CA . SER A 1 89 ? -3.355 7.978 7.541 1.00 96.62 89 SER A CA 1
ATOM 700 C C . SER A 1 89 ? -1.824 7.960 7.583 1.00 96.62 89 SER A C 1
ATOM 702 O O . SER A 1 89 ? -1.242 8.375 8.578 1.00 96.62 89 SER A O 1
ATOM 704 N N . LEU A 1 90 ? -1.178 7.511 6.507 1.00 97.44 90 LEU A N 1
ATOM 705 C CA . LEU A 1 90 ? 0.279 7.509 6.360 1.00 97.44 90 LEU A CA 1
ATOM 706 C C . LEU A 1 90 ? 0.846 8.875 5.937 1.00 97.44 90 LEU A C 1
ATOM 708 O O . LEU A 1 90 ? 2.057 9.005 5.779 1.00 97.44 90 LEU A O 1
ATOM 712 N N . GLY A 1 91 ? -0.001 9.888 5.717 1.00 97.12 91 GLY A N 1
ATOM 713 C CA . GLY A 1 91 ? 0.443 11.200 5.242 1.00 97.12 91 GLY A CA 1
ATOM 714 C C . GLY A 1 91 ? 0.991 11.166 3.814 1.00 97.12 91 GLY A C 1
ATOM 715 O O . GLY A 1 91 ? 1.929 11.895 3.490 1.00 97.12 91 GLY A O 1
ATOM 716 N N . VAL A 1 92 ? 0.445 10.294 2.958 1.00 97.62 92 VAL A N 1
ATOM 717 C CA . VAL A 1 92 ? 0.806 10.249 1.536 1.00 97.62 92 VAL A CA 1
ATOM 718 C C . VAL A 1 92 ? 0.500 11.592 0.874 1.00 97.62 92 VAL A C 1
ATOM 720 O O . VAL A 1 92 ? -0.584 12.146 1.066 1.00 97.62 92 VAL A O 1
ATOM 723 N N . ASN A 1 93 ? 1.447 12.129 0.096 1.00 97.38 93 ASN A N 1
ATOM 724 C CA . ASN A 1 93 ? 1.238 13.411 -0.576 1.00 97.38 93 ASN A CA 1
ATOM 725 C C . ASN A 1 93 ? 0.241 13.281 -1.743 1.00 97.38 93 ASN A C 1
ATOM 727 O O . ASN A 1 93 ? -0.034 12.188 -2.232 1.00 97.38 93 ASN A O 1
ATOM 731 N N . THR A 1 94 ? -0.285 14.403 -2.235 1.00 96.38 94 THR A N 1
ATOM 732 C CA . THR A 1 94 ? -1.332 14.405 -3.271 1.00 96.38 94 THR A CA 1
ATOM 733 C C . THR A 1 94 ? -0.928 13.684 -4.565 1.00 96.38 94 THR A C 1
ATOM 735 O O . THR A 1 94 ? -1.762 13.022 -5.182 1.00 96.38 94 THR A O 1
ATOM 738 N N . GLN A 1 95 ? 0.336 13.791 -4.986 1.00 96.38 95 GLN A N 1
ATOM 739 C CA . GLN A 1 95 ? 0.816 13.171 -6.227 1.00 96.38 95 GLN A CA 1
ATOM 740 C C . GLN A 1 95 ? 0.915 11.647 -6.081 1.00 96.38 95 GLN A C 1
ATOM 742 O O . GLN A 1 95 ? 0.392 10.904 -6.912 1.00 96.38 95 GLN A O 1
ATOM 747 N N . GLU A 1 96 ? 1.524 11.182 -4.990 1.00 97.81 96 GLU A N 1
ATOM 748 C CA . GLU A 1 96 ? 1.645 9.761 -4.651 1.00 97.81 96 GLU A CA 1
ATOM 749 C C . GLU A 1 96 ? 0.265 9.136 -4.419 1.00 97.81 96 GLU A C 1
ATOM 751 O O . GLU A 1 96 ? -0.013 8.049 -4.917 1.00 97.81 96 GLU A O 1
ATOM 756 N N . PHE A 1 97 ? -0.644 9.850 -3.751 1.00 96.75 97 PHE A N 1
ATOM 757 C CA . PHE A 1 97 ? -2.013 9.397 -3.513 1.00 96.75 97 PHE A CA 1
ATOM 758 C C . PHE A 1 97 ? -2.763 9.129 -4.825 1.00 96.75 97 PHE A C 1
ATOM 760 O O . PHE A 1 97 ? -3.406 8.086 -4.987 1.00 96.75 97 PHE A O 1
ATOM 767 N N . ALA A 1 98 ? -2.653 10.053 -5.787 1.00 96.19 98 ALA A N 1
ATOM 768 C CA . ALA A 1 98 ? -3.267 9.904 -7.102 1.00 96.19 98 ALA A CA 1
ATOM 769 C C . ALA A 1 98 ? -2.692 8.704 -7.872 1.00 96.19 98 ALA A C 1
ATOM 771 O O . ALA A 1 98 ? -3.440 7.982 -8.535 1.00 96.19 98 ALA A O 1
ATOM 772 N N . PHE A 1 99 ? -1.381 8.468 -7.763 1.00 97.88 99 PHE A N 1
ATOM 773 C CA . PHE A 1 99 ? -0.726 7.308 -8.361 1.00 97.88 99 PHE A CA 1
ATOM 774 C C . PHE A 1 99 ? -1.205 5.992 -7.731 1.00 97.88 99 PHE A C 1
ATOM 776 O O . PHE A 1 99 ? -1.672 5.104 -8.442 1.00 97.88 99 PHE A O 1
ATOM 783 N N . ILE A 1 100 ? -1.160 5.881 -6.401 1.00 96.62 100 ILE A N 1
ATOM 784 C CA . ILE A 1 100 ? -1.534 4.672 -5.648 1.00 96.62 100 ILE A CA 1
ATOM 785 C C . ILE A 1 100 ? -2.986 4.272 -5.918 1.00 96.62 100 ILE A C 1
ATOM 787 O O . ILE A 1 100 ? -3.282 3.096 -6.128 1.00 96.62 100 ILE A O 1
ATOM 791 N N . THR A 1 101 ? -3.891 5.251 -5.966 1.00 91.50 101 THR A N 1
ATOM 792 C CA . THR A 1 101 ? -5.313 4.999 -6.238 1.00 91.50 101 THR A CA 1
ATOM 793 C C . THR A 1 101 ? -5.521 4.368 -7.618 1.00 91.50 101 THR A C 1
ATOM 795 O O . THR A 1 101 ? -6.325 3.450 -7.769 1.00 91.50 101 THR A O 1
ATOM 798 N N . LYS A 1 102 ? -4.752 4.802 -8.624 1.00 94.00 102 LYS A N 1
ATOM 799 C CA . LYS A 1 102 ? -4.776 4.212 -9.972 1.00 94.00 102 LYS A CA 1
ATOM 800 C C . LYS A 1 102 ? -4.007 2.895 -10.055 1.00 94.00 102 LYS A C 1
ATOM 802 O O . LYS A 1 102 ? -4.299 2.070 -10.918 1.00 94.00 102 LYS A O 1
ATOM 807 N N . ALA A 1 103 ? -3.044 2.665 -9.162 1.00 95.00 103 ALA A N 1
ATOM 808 C CA . ALA A 1 103 ? -2.206 1.471 -9.182 1.00 95.00 103 ALA A CA 1
ATOM 809 C C . ALA A 1 103 ? -3.018 0.177 -9.008 1.00 95.00 103 ALA A C 1
ATOM 811 O O . ALA A 1 103 ? -2.690 -0.833 -9.630 1.00 95.00 103 ALA A O 1
ATOM 812 N N . HIS A 1 104 ? -4.113 0.204 -8.236 1.00 91.94 104 HIS A N 1
ATOM 813 C CA . HIS A 1 104 ? -5.001 -0.955 -8.096 1.00 91.94 104 HIS A CA 1
ATOM 814 C C . HIS A 1 104 ? -5.652 -1.352 -9.429 1.00 91.94 104 HIS A C 1
ATOM 816 O O . HIS A 1 104 ? -5.583 -2.514 -9.840 1.00 91.94 104 HIS A O 1
ATOM 822 N N . GLU A 1 105 ? -6.239 -0.381 -10.131 1.00 91.38 105 GLU A N 1
ATOM 823 C CA . GLU A 1 105 ? -6.827 -0.589 -11.458 1.00 91.38 105 GLU A CA 1
ATOM 824 C C . GLU A 1 105 ? -5.760 -1.023 -12.462 1.00 91.38 105 GLU A C 1
ATOM 826 O O . GLU A 1 105 ? -5.977 -1.961 -13.227 1.00 91.38 105 GLU A O 1
ATOM 831 N N . ARG A 1 106 ? -4.571 -0.413 -12.407 1.00 93.62 106 ARG A N 1
ATOM 832 C CA . ARG A 1 106 ? -3.438 -0.758 -13.269 1.00 93.62 106 ARG A CA 1
ATOM 833 C C . ARG A 1 106 ? -2.980 -2.205 -13.086 1.00 93.62 106 ARG A C 1
ATOM 835 O O . ARG A 1 106 ? -2.800 -2.919 -14.078 1.00 93.62 106 ARG A O 1
ATOM 842 N N . ARG A 1 107 ? -2.831 -2.655 -11.835 1.00 92.62 107 ARG A N 1
ATOM 843 C CA . ARG A 1 107 ? -2.471 -4.037 -11.487 1.00 92.62 107 ARG A CA 1
ATOM 844 C C . ARG A 1 107 ? -3.530 -5.011 -11.989 1.00 92.62 107 ARG A C 1
ATOM 846 O O . ARG A 1 107 ? -3.186 -6.002 -12.632 1.00 92.62 107 ARG A O 1
ATOM 853 N N . ASN A 1 108 ? -4.807 -4.730 -11.731 1.00 90.31 108 ASN A N 1
ATOM 854 C CA . ASN A 1 108 ? -5.909 -5.601 -12.142 1.00 90.31 108 ASN A CA 1
ATOM 855 C C . ASN A 1 108 ? -6.079 -5.651 -13.662 1.00 90.31 108 ASN A C 1
ATOM 857 O O . ASN A 1 108 ? -6.197 -6.740 -14.213 1.00 90.31 108 ASN A O 1
ATOM 861 N N . GLY A 1 109 ? -6.037 -4.507 -14.345 1.00 91.06 109 GLY A N 1
ATOM 862 C CA . GLY A 1 109 ? -6.136 -4.438 -15.801 1.00 91.06 109 GLY A CA 1
ATOM 863 C C . GLY A 1 109 ? -5.034 -5.247 -16.478 1.00 91.06 109 GLY A C 1
ATOM 864 O O . GLY A 1 109 ? -5.314 -6.065 -17.349 1.00 91.06 109 GLY A O 1
ATOM 865 N N . THR A 1 110 ? -3.795 -5.107 -16.003 1.00 89.50 110 THR A N 1
ATOM 866 C CA . THR A 1 110 ? -2.660 -5.843 -16.579 1.00 89.50 110 THR A CA 1
ATOM 867 C C . THR A 1 110 ? -2.721 -7.345 -16.282 1.00 89.50 110 THR A C 1
ATOM 869 O O . THR A 1 110 ? -2.359 -8.154 -17.130 1.00 89.50 110 THR A O 1
ATOM 872 N N . SER A 1 111 ? -3.201 -7.731 -15.094 1.00 88.00 111 SER A N 1
ATOM 873 C CA . SER A 1 111 ? -3.239 -9.139 -14.664 1.00 88.00 111 SER A CA 1
ATOM 874 C C . SER A 1 111 ? -4.439 -9.918 -15.205 1.00 88.00 111 SER A C 1
ATOM 876 O O . SER A 1 111 ? -4.332 -11.122 -15.414 1.00 88.00 111 SER A O 1
ATOM 878 N N . TYR A 1 112 ? -5.586 -9.259 -15.388 1.00 89.12 112 TYR A N 1
ATOM 879 C CA . TYR A 1 112 ? -6.860 -9.929 -15.673 1.00 89.12 112 TYR A CA 1
ATOM 880 C C . TYR A 1 112 ? -7.487 -9.552 -17.014 1.00 89.12 112 TYR A C 1
ATOM 882 O O . TYR A 1 112 ? -8.376 -10.265 -17.468 1.00 89.12 112 TYR A O 1
ATOM 890 N N . VAL A 1 113 ? -7.074 -8.443 -17.636 1.00 92.19 113 VAL A N 1
ATOM 891 C CA . VAL A 1 113 ? -7.719 -7.935 -18.857 1.00 92.19 113 VAL A CA 1
ATOM 892 C C . VAL A 1 113 ? -6.774 -8.002 -20.048 1.00 92.19 113 VAL A C 1
ATOM 894 O O . VAL A 1 113 ? -7.071 -8.670 -21.033 1.00 92.19 113 VAL A O 1
ATOM 897 N N . SER A 1 114 ? -5.643 -7.301 -19.987 1.00 90.94 114 SER A N 1
ATOM 898 C CA . SER A 1 114 ? -4.709 -7.216 -21.108 1.00 90.94 114 SER A CA 1
ATOM 899 C C . SER A 1 114 ? -3.322 -6.792 -20.635 1.00 90.94 114 SER A C 1
ATOM 901 O O . SER A 1 114 ? -3.222 -5.827 -19.877 1.00 90.94 114 SER A O 1
ATOM 903 N N . PRO A 1 115 ? -2.234 -7.405 -21.141 1.00 89.75 115 PRO A N 1
ATOM 904 C CA . PRO A 1 115 ? -0.878 -6.930 -20.882 1.00 89.75 115 PRO A CA 1
ATOM 905 C C . PRO A 1 115 ? -0.556 -5.601 -21.595 1.00 89.75 115 PRO A C 1
ATOM 907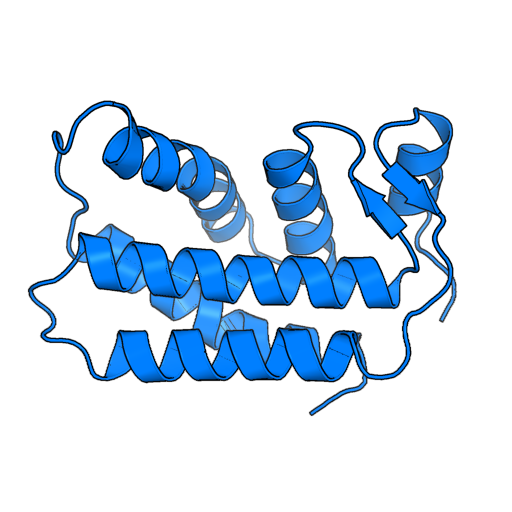 O O . PRO A 1 115 ? 0.541 -5.073 -21.422 1.00 89.75 115 PRO A O 1
ATOM 910 N N . PHE A 1 116 ? -1.480 -5.057 -22.399 1.00 90.88 116 PHE A N 1
ATOM 911 C CA . PHE A 1 116 ? -1.311 -3.804 -23.134 1.00 90.88 116 PHE A CA 1
ATOM 912 C C . PHE A 1 116 ? -2.211 -2.676 -22.593 1.00 90.88 116 PHE A C 1
ATOM 914 O O . PHE A 1 116 ? -3.407 -2.902 -22.401 1.00 90.88 116 PHE A O 1
ATOM 921 N N . PRO A 1 117 ? -1.673 -1.449 -22.423 1.00 90.94 117 PRO A N 1
ATOM 922 C CA . PRO A 1 117 ? -0.256 -1.098 -22.572 1.00 90.94 117 PRO A CA 1
ATOM 923 C C . PRO A 1 117 ? 0.594 -1.723 -21.446 1.00 90.94 117 PRO A C 1
ATOM 925 O O . PRO A 1 117 ? 0.110 -1.816 -20.316 1.00 90.94 117 PRO A O 1
ATOM 928 N N . PRO A 1 118 ? 1.852 -2.126 -21.699 1.00 93.75 118 PRO A N 1
ATOM 929 C CA . PRO A 1 118 ? 2.698 -2.727 -20.669 1.00 93.75 118 PRO A CA 1
ATOM 930 C C . PRO A 1 118 ? 3.013 -1.722 -19.562 1.00 93.75 118 PRO A C 1
ATOM 932 O O . PRO A 1 118 ? 3.045 -0.514 -19.805 1.00 93.75 118 PRO A O 1
ATOM 935 N N . VAL A 1 119 ? 3.251 -2.215 -18.345 1.00 96.38 119 VAL A N 1
ATOM 936 C CA . VAL A 1 119 ? 3.751 -1.378 -17.246 1.00 96.38 119 VAL A CA 1
ATOM 937 C C . VAL A 1 119 ? 5.109 -0.802 -17.637 1.00 96.38 119 VAL A C 1
ATOM 939 O O . VAL A 1 119 ? 6.027 -1.524 -18.034 1.00 96.38 119 VAL A O 1
ATOM 942 N N . SER A 1 120 ? 5.221 0.518 -17.553 1.00 96.75 120 SER A N 1
ATOM 943 C CA . SER A 1 120 ? 6.442 1.243 -17.873 1.00 96.75 120 SER A CA 1
ATOM 944 C C . SER A 1 120 ? 7.484 1.120 -16.760 1.00 96.75 120 SER A C 1
ATOM 946 O O . SER A 1 120 ? 7.166 0.884 -15.592 1.00 96.75 120 SER A O 1
ATOM 948 N N . LYS A 1 121 ? 8.750 1.370 -17.113 1.00 97.81 121 LYS A N 1
ATOM 949 C CA . LYS A 1 121 ? 9.854 1.475 -16.148 1.00 97.81 121 LYS A CA 1
ATOM 950 C C . LYS A 1 121 ? 9.556 2.493 -15.043 1.00 97.81 121 LYS A C 1
ATOM 952 O O . LYS A 1 121 ? 9.850 2.242 -13.879 1.00 97.81 121 LYS A O 1
ATOM 957 N N . ALA A 1 122 ? 8.977 3.636 -15.418 1.00 97.75 122 ALA A N 1
ATOM 958 C CA . ALA A 1 122 ? 8.653 4.712 -14.490 1.00 97.75 122 ALA A CA 1
ATOM 959 C C . ALA A 1 122 ? 7.568 4.287 -13.493 1.00 97.75 122 ALA A C 1
ATOM 961 O O . ALA A 1 122 ? 7.763 4.461 -12.299 1.00 97.75 122 ALA A O 1
ATOM 962 N N . GLU A 1 123 ? 6.477 3.662 -13.954 1.00 97.69 123 GLU A N 1
ATOM 963 C CA . GLU A 1 123 ? 5.424 3.151 -13.062 1.00 97.69 123 GLU A CA 1
ATOM 964 C C . GLU A 1 123 ? 5.980 2.136 -12.054 1.00 97.69 123 GLU A C 1
ATOM 966 O O . GLU A 1 123 ? 5.694 2.237 -10.860 1.00 97.69 123 GLU A O 1
ATOM 971 N N . ALA A 1 124 ? 6.800 1.185 -12.513 1.00 98.31 124 ALA A N 1
ATOM 972 C CA . ALA A 1 124 ? 7.422 0.189 -11.642 1.00 98.31 124 ALA A CA 1
ATOM 973 C C . ALA A 1 124 ? 8.326 0.837 -10.581 1.00 98.31 124 ALA A C 1
ATOM 975 O O . ALA A 1 124 ? 8.184 0.552 -9.392 1.00 98.31 124 ALA A O 1
ATOM 976 N N . ALA A 1 125 ? 9.198 1.761 -10.998 1.00 98.50 125 ALA A N 1
ATOM 977 C CA . ALA A 1 125 ? 10.084 2.486 -10.093 1.00 98.50 125 ALA A CA 1
ATOM 978 C C . ALA A 1 125 ? 9.308 3.354 -9.088 1.00 98.50 125 ALA A C 1
ATOM 980 O O . ALA A 1 125 ? 9.649 3.379 -7.908 1.00 98.50 125 ALA A O 1
ATOM 981 N N . THR A 1 126 ? 8.242 4.034 -9.525 1.00 98.56 126 THR A N 1
ATOM 982 C CA . THR A 1 126 ? 7.398 4.850 -8.643 1.00 98.56 126 THR A CA 1
ATOM 983 C C . THR A 1 126 ? 6.701 3.996 -7.589 1.00 98.56 126 THR A C 1
ATOM 985 O O . THR A 1 126 ? 6.719 4.362 -6.416 1.00 98.56 126 THR A O 1
ATOM 988 N N . MET A 1 127 ? 6.124 2.849 -7.965 1.00 98.56 127 MET A N 1
ATOM 989 C CA . MET A 1 127 ? 5.456 1.978 -6.993 1.00 98.56 127 MET A CA 1
ATOM 990 C C . MET A 1 127 ? 6.444 1.414 -5.963 1.00 98.56 127 MET A C 1
ATOM 992 O O . MET A 1 127 ? 6.133 1.388 -4.772 1.00 98.56 127 MET A O 1
ATOM 996 N N . LEU A 1 128 ? 7.649 1.026 -6.399 1.00 98.69 128 LEU A N 1
ATOM 997 C CA . LEU A 1 128 ? 8.705 0.553 -5.500 1.00 98.69 128 LEU A CA 1
ATOM 998 C C . LEU A 1 128 ? 9.181 1.652 -4.540 1.00 98.69 128 LEU A C 1
ATOM 1000 O O . LEU A 1 128 ? 9.272 1.416 -3.338 1.00 98.69 128 LEU A O 1
ATOM 1004 N N . ALA A 1 129 ? 9.400 2.871 -5.038 1.00 98.69 129 ALA A N 1
ATOM 1005 C CA . ALA A 1 129 ? 9.783 4.007 -4.201 1.00 98.69 129 ALA A CA 1
ATOM 1006 C C . ALA A 1 129 ? 8.709 4.351 -3.153 1.00 98.69 129 ALA A C 1
ATOM 1008 O O . ALA A 1 129 ? 9.037 4.686 -2.016 1.00 98.69 129 ALA A O 1
ATOM 1009 N N . ILE A 1 130 ? 7.425 4.232 -3.509 1.00 98.69 130 ILE A N 1
ATOM 1010 C CA . ILE A 1 130 ? 6.306 4.405 -2.573 1.00 98.69 130 ILE A CA 1
ATOM 1011 C C . ILE A 1 130 ? 6.358 3.351 -1.465 1.00 98.69 130 ILE A C 1
ATOM 1013 O O . ILE A 1 130 ? 6.233 3.708 -0.293 1.00 98.69 130 ILE A O 1
ATOM 1017 N N . LEU A 1 131 ? 6.562 2.075 -1.806 1.00 98.75 131 LEU A N 1
ATOM 1018 C CA . LEU A 1 131 ? 6.698 1.012 -0.807 1.00 98.75 131 LEU A CA 1
ATOM 1019 C C . LEU A 1 131 ? 7.866 1.302 0.148 1.00 98.75 131 LEU A C 1
ATOM 1021 O O . LEU A 1 131 ? 7.648 1.387 1.357 1.00 98.75 131 LEU A O 1
ATOM 1025 N N . ALA A 1 132 ? 9.056 1.563 -0.396 1.00 98.69 132 ALA A N 1
ATOM 1026 C CA . ALA A 1 132 ? 10.259 1.844 0.387 1.00 98.69 132 ALA A CA 1
ATOM 1027 C C . ALA A 1 132 ? 10.097 3.057 1.318 1.00 98.69 132 ALA A C 1
ATOM 1029 O O . ALA A 1 132 ? 10.570 3.055 2.453 1.00 98.69 132 ALA A O 1
ATOM 1030 N N . LYS A 1 133 ? 9.389 4.095 0.860 1.00 98.69 133 LYS A N 1
ATOM 1031 C CA . LYS A 1 133 ? 9.128 5.301 1.650 1.00 98.69 133 LYS A CA 1
ATOM 1032 C C . LYS A 1 133 ? 8.143 5.055 2.791 1.00 98.69 133 LYS A C 1
ATOM 1034 O O . LYS A 1 133 ? 8.332 5.588 3.882 1.00 98.69 133 LYS A O 1
ATOM 1039 N N . TYR A 1 134 ? 7.071 4.304 2.544 1.00 98.69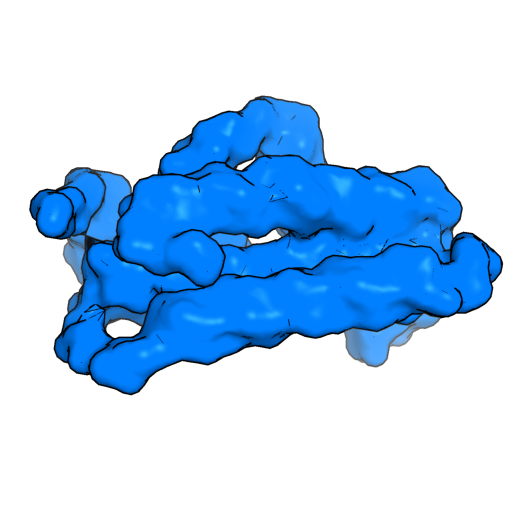 134 TYR A N 1
ATOM 1040 C CA . TYR A 1 134 ? 5.954 4.197 3.486 1.00 98.69 134 TYR A CA 1
ATOM 1041 C C . TYR A 1 134 ? 6.022 2.988 4.418 1.00 98.69 134 TYR A C 1
ATOM 1043 O O . TYR A 1 134 ? 5.332 2.999 5.438 1.00 98.69 134 TYR A O 1
ATOM 1051 N N . LEU A 1 135 ? 6.878 2.000 4.145 1.00 98.69 135 LEU A N 1
ATOM 1052 C CA . LEU A 1 135 ? 7.152 0.907 5.078 1.00 98.69 135 LEU A CA 1
ATOM 1053 C C . LEU A 1 135 ? 7.629 1.405 6.461 1.00 98.69 135 LEU A C 1
ATOM 1055 O O . LEU A 1 135 ? 6.953 1.100 7.448 1.00 98.69 135 LEU A O 1
ATOM 1059 N N . PRO A 1 136 ? 8.680 2.246 6.577 1.00 98.44 136 PRO A N 1
ATOM 1060 C CA . PRO A 1 136 ? 9.119 2.765 7.878 1.00 98.44 136 PRO A CA 1
ATOM 1061 C C . PRO A 1 136 ? 8.101 3.693 8.554 1.00 98.44 136 PRO A C 1
ATOM 1063 O O . PRO A 1 136 ? 8.003 3.751 9.785 1.00 98.44 136 PRO A O 1
ATOM 1066 N N . VAL A 1 137 ? 7.287 4.401 7.767 1.00 98.31 137 VAL A N 1
ATOM 1067 C CA . VAL A 1 137 ? 6.190 5.226 8.298 1.00 98.31 137 VAL A CA 1
ATOM 1068 C C . VAL A 1 137 ? 5.120 4.341 8.938 1.00 98.31 137 VAL A C 1
ATOM 1070 O O . VAL A 1 137 ? 4.641 4.641 10.031 1.00 98.31 137 VAL A O 1
ATOM 1073 N N . ALA A 1 138 ? 4.773 3.229 8.289 1.00 98.25 138 ALA A N 1
ATOM 1074 C CA . ALA A 1 138 ? 3.817 2.269 8.818 1.00 98.25 138 ALA A CA 1
ATOM 1075 C C . ALA A 1 138 ? 4.343 1.581 10.081 1.00 98.25 138 ALA A C 1
ATOM 1077 O O . ALA A 1 138 ? 3.608 1.506 11.060 1.00 98.25 138 ALA A O 1
ATOM 1078 N N . GLN A 1 139 ? 5.611 1.164 10.093 1.00 98.31 139 GLN A N 1
ATOM 1079 C CA . GLN A 1 139 ? 6.281 0.617 11.279 1.00 98.31 139 GLN A CA 1
ATOM 1080 C C . GLN A 1 139 ? 6.177 1.568 12.483 1.00 98.31 139 GLN A C 1
ATOM 1082 O O . GLN A 1 139 ? 5.777 1.182 13.584 1.00 98.31 139 GLN A O 1
ATOM 1087 N N . THR A 1 140 ? 6.433 2.859 12.249 1.00 97.62 140 THR A N 1
ATOM 1088 C CA . THR A 1 140 ? 6.305 3.909 13.272 1.00 97.62 140 THR A CA 1
ATOM 1089 C C . THR A 1 140 ? 4.858 4.063 13.752 1.00 97.62 140 THR A C 1
ATOM 1091 O O . THR A 1 140 ? 4.600 4.113 14.954 1.00 97.62 140 THR A O 1
ATOM 1094 N N . LEU A 1 141 ? 3.895 4.109 12.825 1.00 96.38 141 LEU A N 1
ATOM 1095 C CA . LEU A 1 141 ? 2.471 4.279 13.133 1.00 96.38 141 LEU A CA 1
ATOM 1096 C C . LEU A 1 141 ? 1.895 3.107 13.945 1.00 96.38 141 LEU A C 1
ATOM 1098 O O . LEU A 1 141 ? 1.050 3.293 14.830 1.00 96.38 141 LEU A O 1
ATOM 1102 N N . THR A 1 142 ? 2.328 1.888 13.635 1.00 96.00 142 THR A N 1
ATOM 1103 C CA . THR A 1 142 ? 1.857 0.671 14.299 1.00 96.00 142 THR A CA 1
ATOM 1104 C C . THR A 1 142 ? 2.642 0.349 15.570 1.00 96.00 142 THR A C 1
ATOM 1106 O O . THR A 1 142 ? 2.166 -0.445 16.381 1.00 96.00 142 THR A O 1
ATOM 1109 N N . GLY A 1 143 ? 3.801 0.982 15.779 1.00 94.25 143 GLY A N 1
ATOM 1110 C CA . GLY A 1 143 ? 4.713 0.682 16.882 1.00 94.25 143 GLY A CA 1
ATOM 1111 C C . GLY A 1 143 ? 5.407 -0.673 16.726 1.00 94.25 143 GLY A C 1
ATOM 1112 O O . GLY A 1 143 ? 5.731 -1.305 17.728 1.00 94.25 143 GLY A O 1
ATOM 1113 N N . THR A 1 144 ? 5.575 -1.147 15.489 1.00 90.88 144 THR A N 1
ATOM 1114 C CA . THR A 1 144 ? 6.226 -2.421 15.158 1.00 90.88 144 THR A CA 1
ATOM 1115 C C . THR A 1 144 ? 7.384 -2.147 14.200 1.00 90.88 144 THR A C 1
ATOM 1117 O O . THR A 1 144 ? 7.112 -1.627 13.123 1.00 90.88 144 THR A O 1
ATOM 1120 N N . PRO A 1 145 ? 8.640 -2.442 14.575 1.00 74.94 145 PRO A N 1
ATOM 1121 C CA . PRO A 1 145 ? 9.800 -2.242 13.709 1.00 74.94 145 PRO A CA 1
ATOM 1122 C C . PRO A 1 145 ? 9.855 -3.230 12.539 1.00 74.94 145 PRO A C 1
ATOM 1124 O O . PRO A 1 145 ? 9.101 -4.229 12.530 1.00 74.94 145 PRO A O 1
#

Foldseek 3Di:
DAADVVVVVCCVVVQKHAADADPCLLVVLLVQLVVLLVVLVPDDLVPLLSLLLSLLVSLLSLLVSVCSLNRMDGPDPCSLVSQLVVCVVLVPDPVLSVLSSCSVVVNCCCPPPHCPPPRDSVNSVSSSVVSVVRSVSSCVVSVHD

Sequence (145 aa):
MPRPAEYENLIKTKAFEAVAPTPGAIAGFLRNAADYQATAEELDPSRHMQIFTLAYEGYFQIVQAVLERYEVRTKDAGRNLAIQRVSTSLGVNTQEFAFITKAHERRNGTSYVSPFPPVSKAEAATMLAILAKYLPVAQTLTGTP

Secondary structure (DSSP, 8-state):
-PPPHHHHHHHHTTSEEE-PPPTTHHHHHHHHHHHHHHHHHHS-TT-HHHHHHHHHHHHHHHHHHHHHHTTEEE-SS-HHHHHHHHHHHTT--HHHHHHHHHHHHHHHHHHHT-S-SPPPHHHHHHHHHHHHHHHHHHHHHHT--

Radius of gyration: 15.12 Å; chains: 1; bounding box: 38×26×44 Å

pLDDT: mean 95.3, std 5.12, range [66.06, 98.81]